Protein AF-A0A392MZY9-F1 (afdb_monomer_lite)

Sequence (70 aa):
MNVSLAMKKDPETDKAFGWVLEMYAYAVSSALHGVHNILYKDFMIQPPWDKQLGKTYIIHYTYGCDYSMK

pLDDT: mean 86.78, std 11.41, range [48.34, 96.81]

Secondary structure (DSSP, 8-state):
--HHHHHHHSHHHHHHHGGGHHHHHHHHHHHHTT---PPPTTSEE-TTTS-S--S-SEE-------TT--

Radius of gyration: 15.44 Å; chains: 1; bounding box: 30×38×32 Å

Organism: NCBI:txid97028

InterPro domains:
  IPR044845 Glycosyltransferase HPAT/SRGT1-like [PTHR31485] (1-64)
  IPR056508 Hydroxyproline O-arabinosyltransferase-like domain [PF23452] (1-69)

Structure (mmCIF, N/CA/C/O backbone):
data_AF-A0A392MZY9-F1
#
_entry.id   AF-A0A392MZY9-F1
#
loop_
_atom_site.group_PDB
_atom_site.id
_atom_site.type_symbol
_atom_site.label_atom_id
_atom_site.label_alt_id
_atom_site.label_comp_id
_atom_site.label_asym_id
_atom_site.label_entity_id
_atom_site.label_seq_id
_atom_site.pdbx_PDB_ins_code
_atom_site.Cartn_x
_atom_site.Cartn_y
_atom_site.Cartn_z
_atom_site.occupancy
_atom_site.B_iso_or_equiv
_atom_site.auth_seq_id
_atom_site.auth_comp_id
_atom_site.auth_asym_id
_atom_site.auth_atom_id
_atom_site.pdbx_PDB_model_num
ATOM 1 N N . MET A 1 1 ? 3.716 -15.525 -7.104 1.00 61.94 1 MET A N 1
ATOM 2 C CA . MET A 1 1 ? 4.540 -14.936 -6.017 1.00 61.94 1 MET A CA 1
ATOM 3 C C . MET A 1 1 ? 5.526 -13.829 -6.460 1.00 61.94 1 MET A C 1
ATOM 5 O O . MET A 1 1 ? 5.991 -13.109 -5.594 1.00 61.94 1 MET A O 1
ATOM 9 N N . ASN A 1 2 ? 5.799 -13.589 -7.757 1.00 85.94 2 ASN A N 1
ATOM 10 C CA . ASN A 1 2 ? 6.784 -12.566 -8.193 1.00 85.94 2 ASN A CA 1
ATOM 11 C C . ASN A 1 2 ? 6.177 -11.265 -8.758 1.00 85.94 2 ASN A C 1
ATOM 13 O O . ASN A 1 2 ? 6.876 -10.507 -9.423 1.00 85.94 2 ASN A O 1
ATOM 17 N N . VAL A 1 3 ? 4.890 -10.998 -8.518 1.00 91.50 3 VAL A N 1
ATOM 18 C CA . VAL A 1 3 ? 4.177 -9.847 -9.110 1.00 91.50 3 VAL A CA 1
ATOM 19 C C . VAL A 1 3 ? 4.808 -8.519 -8.683 1.00 91.50 3 VAL A C 1
ATOM 21 O O . VAL A 1 3 ? 5.060 -7.674 -9.532 1.00 91.50 3 VAL A O 1
ATOM 24 N N . SER A 1 4 ? 5.168 -8.377 -7.403 1.00 91.19 4 SER A N 1
ATOM 25 C CA . SER A 1 4 ? 5.833 -7.168 -6.893 1.00 91.19 4 SER A CA 1
ATOM 26 C C . SER A 1 4 ? 7.176 -6.901 -7.566 1.00 91.19 4 SER A C 1
ATOM 28 O O . SER A 1 4 ? 7.425 -5.801 -8.045 1.00 91.19 4 SER A O 1
ATOM 30 N N . LEU A 1 5 ? 8.015 -7.930 -7.710 1.00 93.38 5 LEU A N 1
ATOM 31 C CA . LEU A 1 5 ? 9.307 -7.792 -8.385 1.00 93.38 5 LEU A CA 1
ATOM 32 C C . LEU A 1 5 ? 9.154 -7.540 -9.888 1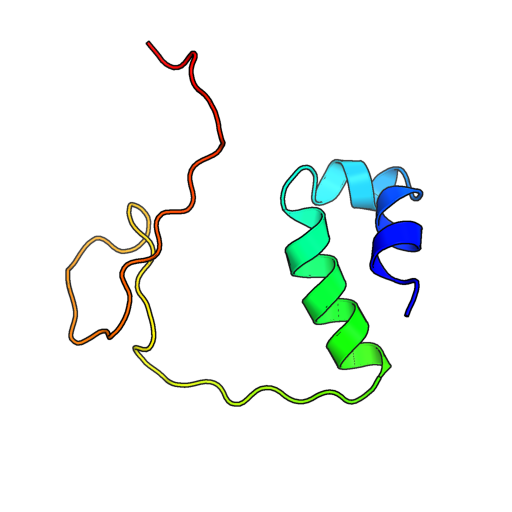.00 93.38 5 LEU A C 1
ATOM 34 O O . LEU A 1 5 ? 9.976 -6.836 -10.464 1.00 93.38 5 LEU A O 1
ATOM 38 N N . ALA A 1 6 ? 8.134 -8.119 -10.525 1.00 94.75 6 ALA A N 1
ATOM 39 C CA . ALA A 1 6 ? 7.837 -7.874 -11.932 1.00 94.75 6 ALA A CA 1
ATOM 40 C C . ALA A 1 6 ? 7.401 -6.421 -12.157 1.00 94.75 6 ALA A C 1
ATOM 42 O O . ALA A 1 6 ? 7.955 -5.767 -13.031 1.00 94.75 6 ALA A O 1
ATOM 43 N N . MET A 1 7 ? 6.503 -5.900 -11.314 1.00 95.12 7 MET A N 1
ATOM 44 C CA . MET A 1 7 ? 6.106 -4.489 -11.334 1.00 95.12 7 MET A CA 1
ATOM 45 C C . MET A 1 7 ? 7.300 -3.577 -11.031 1.00 95.12 7 MET A C 1
ATOM 47 O O . MET A 1 7 ? 7.568 -2.636 -11.755 1.00 95.12 7 MET A O 1
ATOM 51 N N . LYS A 1 8 ? 8.120 -3.887 -10.023 1.00 93.44 8 LYS A N 1
ATOM 52 C CA . LYS A 1 8 ? 9.281 -3.043 -9.702 1.00 93.44 8 LYS A CA 1
ATOM 53 C C . LYS A 1 8 ? 10.314 -2.963 -10.836 1.00 93.44 8 LYS A C 1
ATOM 55 O O . LYS A 1 8 ? 11.029 -1.975 -10.946 1.00 93.44 8 LYS A O 1
ATOM 60 N N . LYS A 1 9 ? 10.431 -4.013 -11.652 1.00 95.31 9 LYS A N 1
ATOM 61 C CA . LYS A 1 9 ? 11.343 -4.056 -12.808 1.00 95.31 9 LYS A CA 1
ATOM 62 C C . LYS A 1 9 ? 10.755 -3.420 -14.063 1.00 95.31 9 LYS A C 1
ATOM 64 O O . LYS A 1 9 ? 11.507 -3.163 -15.000 1.00 95.31 9 LYS A O 1
ATOM 69 N N . ASP A 1 10 ? 9.446 -3.213 -14.096 1.00 96.25 10 ASP A N 1
ATOM 70 C CA . ASP A 1 10 ? 8.765 -2.590 -15.214 1.00 96.25 10 ASP A CA 1
ATOM 71 C C . ASP A 1 10 ? 8.801 -1.052 -15.057 1.00 96.25 10 ASP A C 1
ATOM 73 O O . ASP A 1 10 ? 8.287 -0.520 -14.070 1.00 96.25 10 ASP A O 1
ATOM 77 N N . PRO A 1 11 ? 9.422 -0.311 -15.997 1.00 96.50 11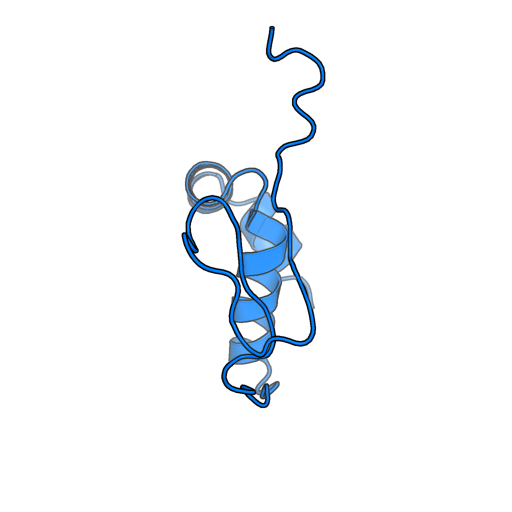 PRO A N 1
ATOM 78 C CA . PRO A 1 11 ? 9.630 1.129 -15.841 1.00 96.50 11 PRO A CA 1
ATOM 79 C C . PRO A 1 11 ? 8.340 1.949 -15.752 1.00 96.50 11 PRO A C 1
ATOM 81 O O . PRO A 1 11 ? 8.338 3.010 -15.126 1.00 96.50 11 PRO A O 1
ATOM 84 N N . GLU A 1 12 ? 7.255 1.499 -16.387 1.00 96.81 12 GLU A N 1
ATOM 85 C CA . GLU A 1 12 ? 5.983 2.222 -16.366 1.00 96.81 12 GLU A CA 1
ATOM 86 C C . GLU A 1 12 ? 5.318 2.107 -14.999 1.00 96.81 12 GLU A C 1
ATOM 88 O O . GLU A 1 12 ? 4.936 3.117 -14.405 1.00 96.81 12 GLU A O 1
ATOM 93 N N . THR A 1 13 ? 5.234 0.891 -14.465 1.00 94.75 13 THR A N 1
ATOM 94 C CA . THR A 1 13 ? 4.645 0.645 -13.150 1.00 94.75 13 THR A CA 1
ATOM 95 C C . THR A 1 13 ? 5.515 1.188 -12.016 1.00 94.75 13 THR A C 1
ATOM 97 O O . THR A 1 13 ? 4.963 1.795 -11.098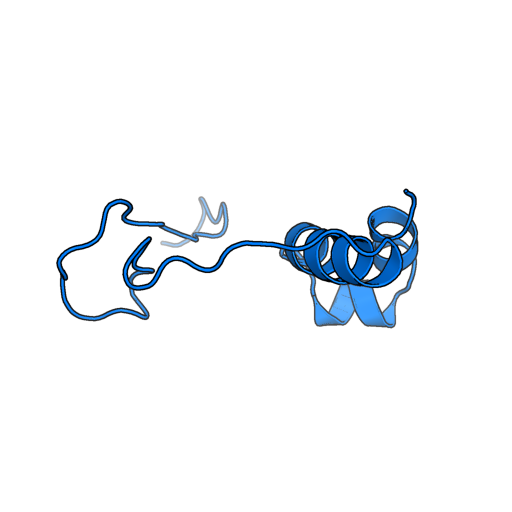 1.00 94.75 13 THR A O 1
ATOM 100 N N . ASP A 1 14 ? 6.848 1.089 -12.086 1.00 94.56 14 ASP A N 1
ATOM 101 C CA . ASP A 1 14 ? 7.726 1.704 -11.078 1.00 94.56 14 ASP A CA 1
ATOM 102 C C . ASP A 1 14 ? 7.579 3.229 -11.048 1.00 94.56 14 ASP A C 1
ATOM 104 O O . ASP A 1 14 ? 7.456 3.833 -9.984 1.00 94.56 14 ASP A O 1
ATOM 108 N N . LYS A 1 15 ? 7.491 3.869 -12.218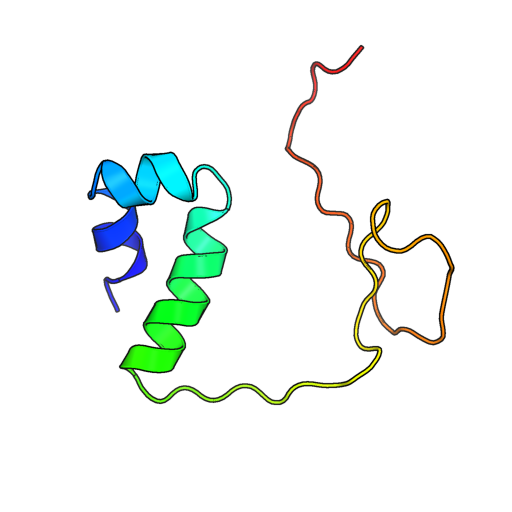 1.00 94.81 15 LYS A N 1
ATOM 109 C CA . LYS A 1 15 ? 7.260 5.315 -12.300 1.00 94.81 15 LYS A CA 1
ATOM 110 C C . LYS A 1 15 ? 5.866 5.712 -11.811 1.00 94.81 15 LYS A C 1
ATOM 112 O O . LYS A 1 15 ? 5.729 6.749 -11.166 1.00 94.81 15 LYS A O 1
ATOM 117 N N . ALA A 1 16 ? 4.838 4.932 -12.144 1.00 94.56 16 ALA A N 1
ATOM 118 C CA . ALA A 1 16 ? 3.453 5.254 -11.811 1.00 94.56 16 ALA A CA 1
ATOM 119 C C . ALA A 1 16 ? 3.149 5.082 -10.317 1.00 94.56 16 ALA A C 1
ATOM 121 O O . ALA A 1 16 ? 2.485 5.932 -9.727 1.00 94.56 16 ALA A O 1
ATOM 122 N N . PHE A 1 17 ? 3.627 3.995 -9.706 1.00 91.25 17 PHE A N 1
ATOM 123 C CA . PHE A 1 17 ? 3.336 3.680 -8.307 1.00 91.25 17 PHE A CA 1
ATOM 124 C C . PHE A 1 17 ? 4.439 4.134 -7.346 1.00 91.25 17 PHE A C 1
ATOM 126 O O . PHE A 1 17 ? 4.158 4.388 -6.177 1.00 91.25 17 PHE A O 1
ATOM 133 N N . GLY A 1 18 ? 5.685 4.259 -7.805 1.00 89.56 18 GLY A N 1
ATOM 134 C CA . GLY A 1 18 ? 6.799 4.742 -6.997 1.00 89.56 18 GLY A CA 1
ATOM 135 C C . GLY A 1 18 ? 6.945 3.992 -5.672 1.00 89.56 18 GLY A C 1
ATOM 136 O O . GLY A 1 18 ? 6.953 2.764 -5.614 1.00 89.56 18 GLY A O 1
ATOM 137 N N . TRP A 1 19 ? 7.052 4.743 -4.578 1.00 85.94 19 TRP A N 1
ATOM 138 C CA . TRP A 1 19 ? 7.319 4.192 -3.248 1.00 85.94 19 TRP A CA 1
ATOM 139 C C . TRP A 1 19 ? 6.152 3.387 -2.647 1.00 85.94 19 TRP A C 1
ATOM 141 O O . TRP A 1 19 ? 6.376 2.592 -1.741 1.00 85.94 19 TRP A O 1
ATOM 151 N N . VAL A 1 20 ? 4.927 3.537 -3.168 1.00 88.50 20 VAL A N 1
ATOM 152 C CA . VAL A 1 20 ? 3.753 2.749 -2.741 1.00 88.50 20 VAL A CA 1
ATOM 153 C C . VAL A 1 20 ? 3.540 1.485 -3.583 1.00 88.50 20 VAL A C 1
ATOM 155 O O . VAL A 1 20 ? 2.570 0.758 -3.362 1.00 88.50 20 VAL A O 1
ATOM 158 N N . LEU A 1 21 ? 4.439 1.181 -4.532 1.00 93.00 21 LEU A N 1
ATOM 159 C CA . LEU A 1 21 ? 4.324 0.040 -5.449 1.00 93.00 21 LEU A CA 1
ATOM 160 C C . LEU A 1 21 ? 4.081 -1.285 -4.732 1.00 93.00 21 LEU A C 1
ATOM 162 O O . LEU A 1 21 ? 3.256 -2.073 -5.187 1.00 93.00 21 LEU A O 1
ATOM 166 N N . GLU A 1 22 ? 4.747 -1.525 -3.606 1.00 88.12 22 GLU A N 1
ATOM 167 C CA . GLU A 1 22 ? 4.612 -2.784 -2.869 1.00 88.12 22 GLU A CA 1
ATOM 168 C C . GLU A 1 22 ? 3.175 -3.024 -2.376 1.00 88.12 22 GLU A C 1
ATOM 170 O O . GLU A 1 22 ? 2.677 -4.151 -2.457 1.00 88.12 22 GLU A O 1
ATOM 175 N N . MET A 1 23 ? 2.464 -1.969 -1.955 1.00 90.38 23 MET A N 1
ATOM 176 C CA . MET A 1 23 ? 1.061 -2.066 -1.529 1.00 90.38 23 MET A CA 1
ATOM 177 C C . MET A 1 23 ? 0.137 -2.412 -2.703 1.00 90.38 23 MET A C 1
ATOM 179 O O . MET A 1 23 ? -0.727 -3.286 -2.586 1.00 90.38 23 MET A O 1
ATOM 183 N N . TYR A 1 24 ? 0.336 -1.775 -3.860 1.00 92.81 24 TYR A N 1
ATOM 184 C CA . TYR A 1 24 ? -0.447 -2.076 -5.063 1.00 92.81 24 TYR A CA 1
ATOM 185 C C . TYR A 1 24 ? -0.127 -3.465 -5.618 1.00 92.81 24 TYR A C 1
ATOM 187 O O . TYR A 1 24 ? -1.034 -4.202 -6.007 1.00 92.81 24 TYR A O 1
ATOM 195 N N . ALA A 1 25 ? 1.140 -3.872 -5.588 1.00 94.44 25 ALA A N 1
ATOM 196 C CA . ALA A 1 25 ? 1.552 -5.202 -6.003 1.00 94.44 25 ALA A CA 1
ATOM 197 C C . ALA A 1 25 ? 0.939 -6.307 -5.134 1.00 94.44 25 ALA A C 1
ATOM 199 O O . ALA A 1 25 ? 0.581 -7.362 -5.663 1.00 94.44 25 ALA A O 1
ATOM 200 N N . TYR A 1 26 ? 0.766 -6.074 -3.828 1.00 92.50 26 TYR A N 1
ATOM 201 C CA . TYR A 1 26 ? 0.013 -6.980 -2.960 1.00 92.50 26 TYR A CA 1
ATOM 202 C C . TYR A 1 26 ? -1.442 -7.129 -3.427 1.00 92.50 26 TYR A C 1
ATOM 204 O O . TYR A 1 26 ? -1.923 -8.257 -3.563 1.00 92.50 26 TYR A O 1
ATOM 212 N N . ALA A 1 27 ? -2.131 -6.023 -3.726 1.00 92.88 27 ALA A N 1
ATOM 213 C CA . ALA A 1 27 ? -3.515 -6.055 -4.198 1.00 92.88 27 ALA A CA 1
ATOM 214 C C . ALA A 1 27 ? -3.648 -6.807 -5.536 1.00 92.88 27 ALA A C 1
ATOM 216 O O . ALA A 1 27 ? -4.472 -7.716 -5.659 1.00 92.88 27 ALA A O 1
ATOM 217 N N . VAL A 1 28 ? -2.784 -6.499 -6.510 1.00 93.88 28 VAL A N 1
ATOM 218 C CA . VAL A 1 28 ? -2.754 -7.170 -7.822 1.00 93.88 28 VAL A CA 1
ATOM 219 C C . VAL A 1 28 ? -2.423 -8.655 -7.671 1.00 93.88 28 VAL A C 1
ATOM 221 O O . VAL A 1 28 ? -3.103 -9.506 -8.242 1.00 93.88 28 VAL A O 1
ATOM 224 N N . SER A 1 29 ? -1.409 -8.997 -6.870 1.00 94.94 29 SER A N 1
ATOM 225 C CA . SER A 1 29 ? -1.047 -10.394 -6.626 1.00 94.94 29 SER A CA 1
ATOM 226 C C . SER A 1 29 ? -2.185 -11.157 -5.956 1.00 94.94 29 SER A C 1
ATOM 228 O O . SER A 1 29 ? -2.436 -12.300 -6.333 1.00 94.94 29 SER A O 1
ATOM 230 N N . SER A 1 30 ? -2.876 -10.543 -4.994 1.00 94.38 30 SER A N 1
ATOM 231 C CA . SER A 1 30 ? -4.016 -11.156 -4.307 1.00 94.38 30 SER A CA 1
ATOM 232 C C . SER A 1 30 ? -5.136 -11.479 -5.294 1.00 94.38 30 SER A C 1
ATOM 234 O O . SER A 1 30 ? -5.601 -12.617 -5.330 1.00 94.38 30 SER A O 1
ATOM 236 N N . ALA A 1 31 ? -5.477 -10.531 -6.173 1.00 93.81 31 ALA A N 1
ATOM 237 C CA . ALA A 1 31 ? -6.472 -10.737 -7.222 1.00 93.81 31 ALA A CA 1
ATOM 238 C C . ALA A 1 31 ? -6.081 -11.870 -8.190 1.00 93.81 31 ALA A C 1
ATOM 240 O O . ALA A 1 31 ? -6.888 -12.757 -8.456 1.00 93.81 31 ALA A O 1
ATOM 241 N N . LEU A 1 32 ? -4.827 -11.895 -8.662 1.00 95.00 32 LEU A N 1
ATOM 242 C CA . LEU A 1 32 ? -4.333 -12.923 -9.592 1.00 95.00 32 LEU A CA 1
ATOM 243 C C . LEU A 1 32 ? -4.328 -14.343 -9.005 1.00 95.00 32 LEU A C 1
ATOM 245 O O . LEU A 1 32 ? -4.388 -15.308 -9.761 1.00 95.00 32 LEU A O 1
ATOM 249 N N . HIS A 1 33 ? -4.233 -14.482 -7.680 1.00 93.94 33 HIS A N 1
ATOM 250 C CA . HIS A 1 33 ? -4.168 -15.785 -7.007 1.00 93.94 33 HIS A CA 1
ATOM 251 C C . HIS A 1 33 ? -5.470 -16.142 -6.270 1.00 93.94 33 HIS A C 1
ATOM 253 O O . HIS A 1 33 ? -5.494 -17.117 -5.523 1.00 93.94 33 HIS A O 1
ATOM 259 N N . GLY A 1 34 ? -6.548 -15.370 -6.454 1.00 95.00 34 GLY A N 1
ATOM 260 C CA . GLY A 1 34 ? -7.836 -15.634 -5.804 1.00 95.00 34 GLY A CA 1
ATOM 261 C C . GLY A 1 34 ? -7.813 -15.470 -4.279 1.00 95.00 34 GLY A C 1
ATOM 262 O O . GLY A 1 34 ? -8.615 -16.089 -3.577 1.00 95.00 34 GLY A O 1
ATOM 263 N N . VAL A 1 35 ? -6.899 -14.655 -3.747 1.00 94.75 35 VAL A N 1
ATOM 264 C CA . VAL A 1 35 ? -6.869 -14.301 -2.323 1.00 94.75 35 VAL A CA 1
ATOM 265 C C . VAL A 1 35 ? -7.894 -13.199 -2.083 1.00 94.75 35 VAL A C 1
ATOM 267 O O . VAL A 1 35 ? -7.799 -12.109 -2.648 1.00 94.75 35 VAL A O 1
ATOM 270 N N . HIS A 1 36 ? -8.877 -13.492 -1.238 1.00 93.12 36 HIS A N 1
ATOM 271 C CA . HIS A 1 36 ? -9.968 -12.578 -0.921 1.00 93.12 36 HIS A CA 1
ATOM 272 C C . HIS A 1 36 ? -9.707 -11.868 0.405 1.00 93.12 36 HIS A C 1
ATOM 274 O O . HIS A 1 36 ? -9.193 -12.466 1.348 1.00 93.12 36 HIS A O 1
ATOM 280 N N . ASN A 1 37 ? -10.117 -10.604 0.482 1.00 89.62 37 ASN A N 1
ATOM 281 C CA . ASN A 1 37 ? -10.044 -9.800 1.695 1.00 89.62 37 ASN A CA 1
ATOM 282 C C . ASN A 1 37 ? -11.454 -9.503 2.207 1.00 89.62 37 ASN A C 1
ATOM 284 O O . ASN A 1 37 ? -12.361 -9.229 1.420 1.00 89.62 37 ASN A O 1
ATOM 288 N N . ILE A 1 38 ? -11.629 -9.523 3.527 1.00 91.50 38 ILE A N 1
ATOM 289 C CA . ILE A 1 38 ? -12.857 -9.054 4.172 1.00 91.50 38 ILE A CA 1
ATOM 290 C C . ILE A 1 38 ? -12.683 -7.563 4.445 1.00 91.50 38 ILE A C 1
ATOM 292 O O . ILE A 1 38 ? -11.800 -7.160 5.200 1.00 91.50 38 ILE A O 1
ATOM 296 N N . LEU A 1 39 ? -13.529 -6.743 3.828 1.00 88.62 39 LEU A N 1
ATOM 297 C CA . LEU A 1 39 ? -13.555 -5.310 4.088 1.00 88.62 39 LEU A CA 1
ATOM 298 C C . LEU A 1 39 ? -14.392 -5.041 5.336 1.00 88.62 39 LEU A C 1
ATOM 300 O O . LEU A 1 39 ? -15.579 -5.362 5.379 1.00 88.62 39 LEU A O 1
ATOM 304 N N . TYR A 1 40 ? -13.770 -4.424 6.335 1.00 89.94 40 TYR A N 1
ATOM 305 C CA . TYR A 1 40 ? -14.463 -3.948 7.522 1.00 89.94 40 TYR A CA 1
ATOM 306 C C . TYR A 1 40 ? -14.642 -2.433 7.425 1.00 89.94 40 TYR A C 1
ATOM 308 O O . TYR A 1 40 ? -13.673 -1.680 7.306 1.00 89.94 40 TYR A O 1
ATOM 316 N N . LYS A 1 41 ? -15.897 -1.981 7.433 1.00 87.00 41 LYS A N 1
ATOM 317 C CA . LYS A 1 41 ? -16.209 -0.552 7.377 1.00 87.00 41 LYS A CA 1
ATOM 318 C C . LYS A 1 41 ? -15.740 0.126 8.665 1.00 87.00 41 LYS A C 1
ATOM 320 O O . LYS A 1 41 ? -15.873 -0.447 9.738 1.00 87.00 41 LYS A O 1
ATOM 325 N N . ASP A 1 42 ? -15.194 1.333 8.548 1.00 87.94 42 ASP A N 1
ATOM 326 C CA . ASP A 1 42 ? -14.690 2.113 9.686 1.00 87.94 42 ASP A CA 1
ATOM 327 C C . ASP A 1 42 ? -13.531 1.410 10.432 1.00 87.94 42 ASP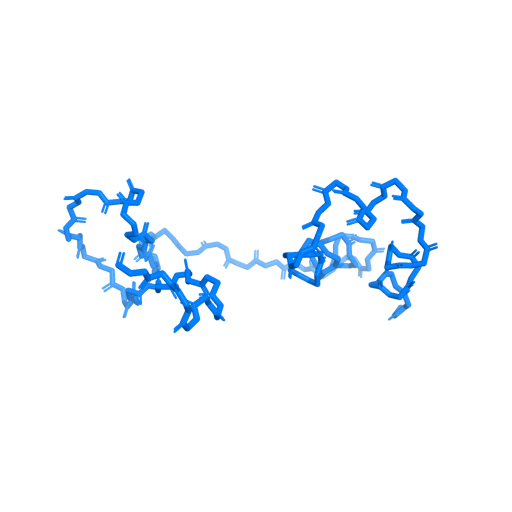 A C 1
ATOM 329 O O . ASP A 1 42 ? -13.293 1.631 11.616 1.00 87.94 42 ASP A O 1
ATOM 333 N N . PHE A 1 43 ? -12.771 0.549 9.741 1.00 91.44 43 PHE A N 1
ATOM 334 C CA . PHE A 1 43 ? -11.606 -0.118 10.329 1.00 91.44 43 PHE A CA 1
ATOM 335 C C . PHE A 1 43 ? -10.489 0.874 10.680 1.00 91.44 43 PHE A C 1
ATOM 337 O O . PHE A 1 43 ? -9.936 0.834 11.782 1.00 91.44 43 PHE A O 1
ATOM 344 N N . MET A 1 44 ? -10.191 1.797 9.762 1.00 92.44 44 MET A N 1
ATOM 345 C CA . MET A 1 44 ? -9.143 2.799 9.926 1.00 92.44 44 MET A CA 1
ATOM 346 C C . MET A 1 44 ? -9.506 4.135 9.274 1.00 92.44 44 MET A C 1
ATOM 348 O O . MET A 1 44 ? -10.246 4.155 8.292 1.00 92.44 44 MET A O 1
ATOM 352 N N . ILE A 1 45 ? -8.934 5.222 9.793 1.00 91.94 45 ILE A N 1
ATOM 353 C CA . ILE A 1 45 ? -8.882 6.546 9.145 1.00 91.94 45 ILE A CA 1
ATOM 354 C C . ILE A 1 45 ? -7.447 6.896 8.729 1.00 91.94 45 ILE A C 1
ATOM 356 O O . ILE A 1 45 ? -6.491 6.372 9.303 1.00 91.94 45 ILE A O 1
ATOM 360 N N . GLN A 1 46 ? -7.300 7.801 7.760 1.00 89.44 46 GLN A N 1
ATOM 361 C CA . GLN A 1 46 ? -6.045 8.250 7.152 1.00 89.44 46 GLN A CA 1
ATOM 362 C C . GLN A 1 46 ? -5.947 9.786 7.080 1.00 89.44 46 GLN A C 1
ATOM 364 O O . GLN A 1 46 ? -6.224 10.398 6.042 1.00 89.44 46 GLN A O 1
ATOM 369 N N . PRO A 1 47 ? -5.534 10.457 8.168 1.00 87.19 47 PRO A N 1
ATOM 370 C CA . PRO A 1 47 ? -5.217 11.881 8.129 1.00 87.19 47 PRO A CA 1
ATOM 371 C C . PRO A 1 47 ? -4.021 12.182 7.198 1.00 87.19 47 PRO A C 1
ATOM 373 O O . PRO A 1 47 ? -3.112 11.359 7.089 1.00 87.19 47 PRO A O 1
ATOM 376 N N . PRO A 1 48 ? -3.972 13.362 6.546 1.00 83.12 48 PRO A N 1
ATOM 377 C CA . PRO A 1 48 ? -4.922 14.475 6.651 1.00 83.12 48 PRO A CA 1
ATOM 378 C C . PRO A 1 48 ? -6.156 14.333 5.741 1.00 83.12 48 PRO A C 1
ATOM 380 O O . PRO A 1 48 ? -6.978 15.249 5.688 1.00 83.12 48 PRO A O 1
ATOM 383 N N . TRP A 1 49 ? -6.274 13.227 4.998 1.00 84.31 49 TRP A N 1
ATOM 384 C CA . TRP A 1 49 ? -7.373 13.006 4.055 1.00 84.31 49 TRP A CA 1
ATOM 385 C C . TRP A 1 49 ? -8.715 12.910 4.781 1.00 84.31 49 TRP A C 1
ATOM 387 O O . TRP A 1 49 ? -9.683 13.581 4.414 1.00 84.31 49 TRP A O 1
ATOM 397 N N . ASP A 1 50 ? -8.733 12.148 5.873 1.00 88.44 50 ASP A N 1
ATOM 398 C CA . ASP A 1 50 ? -9.852 12.097 6.803 1.00 88.44 50 ASP A CA 1
ATOM 399 C C . ASP A 1 50 ? -9.764 13.253 7.808 1.00 88.44 50 ASP A C 1
ATOM 401 O O . ASP A 1 50 ? -8.864 13.322 8.645 1.00 88.44 50 ASP A O 1
ATOM 405 N N . LYS A 1 51 ? -10.719 14.188 7.714 1.00 87.12 51 LYS A N 1
ATOM 406 C CA . LYS A 1 51 ? -10.725 15.448 8.485 1.00 87.12 51 LYS A CA 1
ATOM 407 C C . LYS A 1 51 ? -11.361 15.342 9.872 1.00 87.12 51 LYS A C 1
ATOM 409 O O . LYS A 1 51 ? -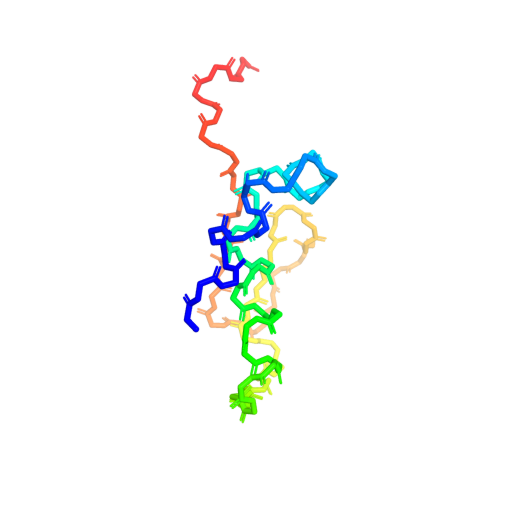11.349 16.315 10.621 1.00 87.12 51 LYS A O 1
ATOM 414 N N . GLN A 1 52 ? -11.981 14.212 10.193 1.00 89.00 52 GLN A N 1
ATOM 415 C CA . GLN A 1 52 ? -12.710 14.014 11.443 1.00 89.00 52 GLN A CA 1
ATOM 416 C C . GLN A 1 52 ? -12.319 12.680 12.065 1.00 89.00 52 GLN A C 1
ATOM 418 O O . GLN A 1 52 ? -12.149 11.683 11.365 1.00 89.00 52 GLN A O 1
ATOM 423 N N . LEU A 1 53 ? -12.212 12.663 13.392 1.00 82.00 53 LEU A N 1
ATOM 424 C CA . LEU A 1 53 ? -12.076 11.423 14.143 1.00 82.00 53 LEU A CA 1
ATOM 425 C C . LEU A 1 53 ? -13.443 10.725 14.180 1.00 82.00 53 LEU A C 1
ATOM 427 O O . LEU A 1 53 ? -14.437 11.318 14.600 1.00 82.00 53 LEU A O 1
ATOM 431 N N . GLY A 1 54 ? -13.490 9.482 13.701 1.00 80.06 54 GLY A N 1
ATOM 432 C CA . GLY A 1 54 ? -14.678 8.627 13.709 1.00 80.06 54 GLY A CA 1
ATOM 433 C C . GLY A 1 54 ? -14.595 7.516 14.759 1.00 80.06 54 GLY A C 1
ATOM 434 O O . GLY A 1 54 ? -13.670 7.460 15.567 1.00 80.06 54 GLY A O 1
ATOM 435 N N . LYS A 1 55 ? -15.558 6.587 14.730 1.00 88.06 55 LYS A N 1
ATOM 436 C CA . LYS A 1 55 ? -15.515 5.343 15.519 1.00 88.06 55 LYS A CA 1
ATOM 437 C C . LYS A 1 55 ? -14.663 4.294 14.799 1.00 88.06 55 LYS A C 1
ATOM 439 O O . LYS A 1 55 ? -15.203 3.327 14.274 1.00 88.06 55 LYS A O 1
ATOM 444 N N . THR A 1 56 ? -13.353 4.511 14.747 1.00 91.06 56 THR A N 1
ATOM 445 C CA . THR A 1 56 ? -12.416 3.616 14.054 1.00 91.06 56 THR A CA 1
ATOM 446 C C . THR A 1 56 ? -11.435 2.954 15.006 1.00 91.06 56 THR A C 1
ATOM 448 O O . THR A 1 56 ? -11.143 3.481 16.077 1.00 91.06 56 THR A O 1
ATOM 451 N N . TYR A 1 57 ? -10.909 1.796 14.610 1.00 92.50 57 TYR A N 1
ATOM 452 C CA . TYR A 1 57 ? -9.973 1.025 15.434 1.00 92.50 57 TYR A CA 1
ATOM 453 C C . TYR A 1 57 ? -8.529 1.506 15.281 1.00 92.50 57 TYR A C 1
ATOM 455 O O . TYR A 1 57 ? -7.743 1.396 16.218 1.00 92.50 57 TYR A O 1
ATOM 463 N N . ILE A 1 58 ? -8.178 2.031 14.104 1.00 93.44 58 ILE A N 1
ATOM 464 C CA . ILE A 1 58 ? -6.810 2.425 13.756 1.00 93.44 58 ILE A CA 1
ATOM 465 C C . ILE A 1 58 ? -6.801 3.849 13.189 1.00 93.44 58 ILE A C 1
ATOM 467 O O . ILE A 1 58 ? -7.658 4.221 12.387 1.00 93.44 58 ILE A O 1
ATOM 471 N N . ILE A 1 59 ? -5.800 4.639 13.578 1.00 91.12 59 ILE A N 1
ATOM 472 C CA . ILE A 1 59 ? -5.440 5.889 12.899 1.00 91.12 59 ILE A CA 1
ATOM 473 C C . ILE A 1 59 ? -4.143 5.612 12.144 1.00 91.12 59 ILE A C 1
ATOM 475 O O . ILE A 1 59 ? -3.095 5.416 12.759 1.00 91.12 59 ILE A O 1
ATOM 479 N N . HIS A 1 60 ? -4.226 5.530 10.819 1.00 89.12 60 HIS A N 1
ATOM 480 C CA . HIS A 1 60 ? -3.097 5.191 9.967 1.00 89.12 60 HIS A CA 1
ATOM 481 C C . HIS A 1 60 ? -2.468 6.460 9.401 1.00 89.12 60 HIS A C 1
ATOM 483 O O . HIS A 1 60 ? -3.061 7.169 8.590 1.00 89.12 60 HIS A O 1
ATOM 489 N N . TYR A 1 61 ? -1.240 6.728 9.824 1.00 82.00 61 TYR A N 1
ATOM 490 C CA . TYR A 1 61 ? -0.448 7.836 9.327 1.00 82.00 61 TYR A CA 1
ATOM 491 C C . TYR A 1 61 ? 0.468 7.351 8.212 1.00 82.00 61 TYR A C 1
ATOM 493 O O . TYR A 1 61 ? 1.431 6.629 8.457 1.00 82.00 61 TYR A O 1
ATOM 501 N N . THR A 1 62 ? 0.155 7.748 6.980 1.00 73.12 62 THR A N 1
ATOM 502 C CA . THR A 1 62 ? 1.006 7.470 5.822 1.00 73.12 62 THR A CA 1
ATOM 503 C C . THR A 1 62 ? 1.857 8.696 5.552 1.00 73.12 62 THR A C 1
ATOM 505 O O . THR A 1 62 ? 1.414 9.641 4.903 1.00 73.12 62 THR A O 1
ATOM 508 N N . TYR A 1 63 ? 3.072 8.694 6.083 1.00 68.69 63 TYR A N 1
ATOM 509 C CA . TYR A 1 63 ? 4.065 9.712 5.775 1.00 68.69 63 TYR A CA 1
ATOM 510 C C . TYR A 1 63 ? 5.188 9.069 4.971 1.00 68.69 63 TYR A C 1
ATOM 512 O O . TYR A 1 63 ? 5.623 7.960 5.286 1.00 68.69 63 TYR A O 1
ATOM 520 N N . GLY A 1 64 ? 5.669 9.770 3.944 1.00 62.38 64 GLY A N 1
ATOM 521 C CA . GLY A 1 64 ? 7.001 9.480 3.429 1.00 62.38 64 GLY A CA 1
ATOM 522 C C . GLY A 1 64 ? 8.013 9.677 4.560 1.00 62.38 64 GLY A C 1
ATOM 523 O O . GLY A 1 64 ? 7.816 10.536 5.422 1.00 62.38 64 GLY A O 1
ATOM 524 N N . CYS A 1 65 ? 9.092 8.894 4.580 1.00 56.28 65 CYS A N 1
ATOM 525 C CA . CYS A 1 65 ? 10.246 9.141 5.454 1.00 56.28 65 CYS A CA 1
ATOM 526 C C . CYS A 1 65 ? 11.021 10.395 4.998 1.00 56.28 65 CYS A C 1
ATOM 528 O O . CYS A 1 65 ? 12.227 10.351 4.761 1.00 56.28 65 CYS A O 1
ATOM 530 N N . ASP A 1 66 ? 10.329 11.524 4.862 1.00 58.38 66 ASP A N 1
ATOM 531 C CA . ASP A 1 66 ? 10.901 12.807 4.481 1.00 58.38 66 ASP A CA 1
ATOM 532 C C . ASP A 1 66 ? 11.397 13.526 5.738 1.00 58.38 66 ASP A C 1
ATOM 534 O O . ASP A 1 66 ? 10.825 14.508 6.208 1.00 58.38 66 ASP A O 1
ATOM 538 N N . TYR A 1 67 ? 12.511 13.036 6.287 1.00 61.56 67 TYR A N 1
ATOM 539 C CA . TYR A 1 67 ? 13.208 13.643 7.432 1.00 61.56 67 TYR A CA 1
ATOM 540 C C . TYR A 1 67 ? 13.767 15.053 7.143 1.00 61.56 67 TYR A C 1
ATOM 542 O O . TYR A 1 67 ? 14.383 15.664 8.013 1.00 61.56 67 TYR A O 1
ATOM 550 N N . SER A 1 68 ? 13.587 15.565 5.921 1.00 62.47 68 SER A N 1
ATOM 551 C CA . SER A 1 68 ? 14.099 16.853 5.450 1.00 62.47 68 SER A CA 1
ATOM 552 C C . SER A 1 68 ? 13.024 17.905 5.163 1.00 62.47 68 SER A C 1
ATOM 554 O O . SER A 1 68 ? 13.377 18.980 4.672 1.00 62.47 68 SER A O 1
ATOM 556 N N . MET A 1 69 ? 11.737 17.639 5.422 1.00 56.06 69 MET A N 1
ATOM 557 C CA . MET A 1 69 ? 10.732 18.705 5.346 1.00 56.06 69 MET A CA 1
ATOM 558 C C . MET A 1 69 ? 10.986 19.708 6.479 1.00 56.06 69 MET A C 1
ATOM 560 O O . MET A 1 69 ? 10.888 19.356 7.653 1.00 56.06 69 MET A O 1
ATOM 564 N N . LYS A 1 70 ? 11.388 20.928 6.109 1.00 48.34 70 LYS A N 1
ATOM 565 C CA . LYS A 1 70 ? 11.531 22.071 7.021 1.00 48.34 70 LYS A CA 1
ATOM 566 C C . LYS A 1 70 ? 10.177 22.630 7.431 1.00 48.34 70 LYS A C 1
ATOM 568 O O . LYS A 1 70 ? 9.276 22.648 6.563 1.00 48.34 70 LYS A O 1
#

Foldseek 3Di:
DCQLVVLCPDPVSCVVCPPNSVVVSVVVVCVVVVNDDDDDPQQEDEPPVDPDDDPYDYYDYDDDPCPPDD